Protein 6XYA (pdb70)

Radius of gyration: 13.74 Å; Cα contacts (8 Å, |Δi|>4): 282; chains: 1; bounding box: 26×38×36 Å

Structure (mmCIF, N/CA/C/O backbone):
data_6XYA
#
_entry.id   6XYA
#
_cell.length_a   38.974
_cell.length_b   44.715
_cell.length_c   63.515
_cell.angle_alpha   90.000
_cell.angle_beta   90.000
_cell.angle_gamma   90.000
#
_symmetry.space_group_name_H-M   'P 21 21 21'
#
loop_
_entity.id
_entity.type
_entity.pdbx_description
1 polymer 'RNA-dependent RNA polymerase'
2 non-polymer "7-METHYL-GUANOSINE-5'-TRIPHOSPHATE"
3 non-polymer 'SODIUM ION'
4 water water
#
loop_
_atom_site.group_PDB
_atom_site.id
_atom_site.type_symbol
_atom_site.label_atom_id
_atom_site.label_alt_id
_atom_site.label_comp_id
_atom_site.label_asym_id
_atom_site.label_entity_id
_atom_site.label_seq_id
_atom_site.pdbx_PDB_ins_code
_atom_site.Cartn_x
_atom_site.Cartn_y
_atom_site.Cartn_z
_atom_site.occupancy
_atom_site.B_iso_or_equiv
_atom_site.auth_seq_id
_atom_site.auth_comp_id
_atom_site.auth_asym_id
_atom_site.auth_atom_id
_atom_site.pdbx_PDB_model_num
ATOM 1 N N . GLY A 1 6 ? -11.94047 -15.85403 16.79828 1.000 53.65306 1698 GLY B N 1
ATOM 2 C CA . GLY A 1 6 ? -11.91657 -16.20565 15.39118 1.000 45.08497 1698 GLY B CA 1
ATOM 3 C C . GLY A 1 6 ? -10.99537 -15.31266 14.58051 1.000 42.86178 1698 GLY B C 1
ATOM 4 O O . GLY A 1 6 ? -10.01720 -15.77451 13.99466 1.000 52.06951 1698 GLY B O 1
ATOM 7 N N . THR A 1 7 ? -11.31785 -14.02259 14.55729 1.000 23.15241 1699 THR B N 1
ATOM 8 C CA . THR A 1 7 ? -10.54141 -13.05610 13.78798 1.000 21.05940 1699 THR B CA 1
ATOM 9 C C . THR A 1 7 ? -9.08263 -13.08007 14.23076 1.000 19.15429 1699 THR B C 1
ATOM 10 O O . THR A 1 7 ? -8.77697 -13.05324 15.42415 1.000 21.68428 1699 THR B O 1
ATOM 21 N N . LEU A 1 8 ? -8.18066 -13.06790 13.24529 1.000 19.01998 1700 LEU B N 1
ATOM 22 C CA . LEU A 1 8 ? -6.74188 -12.98767 13.47331 1.000 18.32780 1700 LEU B CA 1
ATOM 23 C C . LEU A 1 8 ? -6.14933 -12.04507 12.43288 1.000 16.51094 1700 LEU B C 1
ATOM 24 O O . LEU A 1 8 ? -6.35746 -12.22704 11.23054 1.000 16.93720 1700 LEU B O 1
ATOM 40 N N . GLY A 1 9 ? -5.43383 -11.02112 12.87342 1.000 17.08692 1701 GLY B N 1
ATOM 41 C CA . GLY A 1 9 ? -4.84110 -10.11021 11.91868 1.000 18.68658 1701 GLY B CA 1
ATOM 42 C C . GLY A 1 9 ? -4.20582 -8.92708 12.61493 1.000 18.31129 1701 GLY B C 1
ATOM 43 O O . GLY A 1 9 ? -4.00552 -8.93782 13.83801 1.000 18.94989 1701 GLY B O 1
ATOM 47 N N . GLY A 1 10 ? -3.88725 -7.91918 11.81240 1.000 14.83632 1702 GLY B N 1
ATOM 48 C CA . GLY A 1 10 ? -3.28999 -6.70408 12.33410 1.000 14.72780 1702 GLY B CA 1
ATOM 49 C C . GLY A 1 10 ? -2.97739 -5.73291 11.22282 1.000 14.22806 1702 GLY B C 1
ATOM 50 O O . GLY A 1 10 ? -3.35711 -5.93110 10.06981 1.000 14.74250 1702 GLY B O 1
ATOM 54 N N . PHE A 1 11 ? -2.29585 -4.65476 11.58760 1.000 14.97131 1703 PHE B N 1
ATOM 55 C CA . PHE A 1 11 ? -2.06178 -3.55686 10.65480 1.000 13.90839 1703 PHE B CA 1
ATOM 56 C C . PHE A 1 11 ? -0.82112 -3.80754 9.80696 1.000 15.01439 1703 PHE B C 1
ATOM 57 O O . PHE A 1 11 ? 0.30827 -3.57529 10.24179 1.000 16.84334 1703 PHE B O 1
ATOM 74 N N . SER A 1 12 ? -1.02544 -4.23555 8.56245 1.000 14.24979 1704 SER B N 1
ATOM 75 C CA . SER A 1 12 ? 0.09989 -4.27361 7.64110 1.000 14.78931 1704 SER B CA 1
ATOM 76 C C . SER A 1 12 ? 0.54782 -2.86990 7.27878 1.000 14.68535 1704 SER B C 1
ATOM 77 O O . SER A 1 12 ? 1.71831 -2.65176 6.96618 1.000 15.31568 1704 SER B O 1
ATOM 85 N N . LYS A 1 13 ? -0.36320 -1.90322 7.32415 1.000 14.04275 1705 LYS B N 1
ATOM 86 C CA . LYS A 1 13 ? -0.00437 -0.48900 7.21745 1.000 16.58551 1705 LYS B CA 1
ATOM 87 C C . LYS A 1 13 ? -0.71648 0.24948 8.34239 1.000 16.71581 1705 LYS B C 1
ATOM 88 O O . LYS A 1 13 ? -1.88306 0.63198 8.21471 1.000 14.49898 1705 LYS B O 1
ATOM 107 N N . PRO A 1 14 ? -0.05820 0.46166 9.47410 1.000 16.32858 1706 PRO B N 1
ATOM 108 C CA . PRO A 1 14 ? -0.68715 1.24534 10.53611 1.000 16.25665 1706 PRO B CA 1
ATOM 109 C C . PRO A 1 14 ? -1.00181 2.65118 10.05204 1.000 14.78205 1706 PRO B C 1
ATOM 110 O O . PRO A 1 14 ? -0.27738 3.23300 9.24283 1.000 16.51142 1706 PRO B O 1
ATOM 121 N N . GLN A 1 15 ? -2.10107 3.19891 10.56627 1.000 13.57204 1707 GLN B N 1
ATOM 122 C CA . GLN A 1 15 ? -2.32014 4.62379 10.39110 1.000 15.32617 1707 GLN B CA 1
ATOM 123 C C . GLN A 1 15 ? -1.27668 5.39681 11.19004 1.000 15.84371 1707 GLN B C 1
ATOM 124 O O . GLN A 1 15 ? -0.51209 4.82607 11.97037 1.000 18.08861 1707 GLN B O 1
ATOM 138 N N . LYS A 1 16 ? -1.24379 6.70833 10.99361 1.000 15.34559 1708 LYS B N 1
ATOM 139 C CA . LYS A 1 16 ? -0.36664 7.55129 11.79420 1.000 17.17656 1708 LYS B CA 1
ATOM 140 C C . LYS A 1 16 ? -0.92957 7.67694 13.20168 1.000 15.42353 1708 LYS B C 1
ATOM 141 O O . LYS A 1 16 ? -2.10536 8.01331 13.37113 1.000 17.06744 1708 LYS B O 1
ATOM 160 N N . THR A 1 17 ? -0.12891 7.34895 14.20826 1.000 16.02004 1709 THR B N 1
ATOM 161 C CA . THR A 1 17 ? -0.46760 7.64703 15.58964 1.000 15.84476 1709 THR B CA 1
ATOM 162 C C . THR A 1 17 ? -0.14013 9.10882 15.84816 1.000 15.45349 1709 THR B C 1
ATOM 163 O O . THR A 1 17 ? 0.94357 9.58346 15.48176 1.000 17.18508 1709 THR B O 1
ATOM 174 N N . PHE A 1 18 ? -1.06077 9.83577 16.46729 1.000 14.28435 1710 PHE B N 1
ATOM 175 C CA . PHE A 1 18 ? -0.82825 11.25011 16.71537 1.000 14.85465 1710 PHE B CA 1
ATOM 176 C C . PHE A 1 18 ? -1.33834 11.66753 18.08692 1.000 14.83548 1710 PHE B C 1
ATOM 177 O O . PHE A 1 18 ? -2.21481 11.03112 18.67779 1.000 14.69547 1710 PHE B O 1
ATOM 194 N N . VAL A 1 19 ? -0.77429 12.76222 18.58169 1.000 15.29664 1711 VAL B N 1
ATOM 195 C CA . VAL A 1 19 ? -1.10238 13.31067 19.89226 1.000 15.68511 1711 VAL B CA 1
ATOM 196 C C . VAL A 1 19 ? -1.98142 14.53568 19.71027 1.000 16.45004 1711 VAL B C 1
ATOM 197 O O . VAL A 1 19 ? -1.61661 15.46895 18.98438 1.000 16.84185 1711 VAL B O 1
ATOM 210 N N . ARG A 1 20 ? -3.12856 14.55170 20.38604 1.000 15.73051 1712 ARG B N 1
ATOM 211 C CA . ARG A 1 20 ? -4.02561 15.69053 20.35710 1.000 15.92478 1712 ARG B CA 1
ATOM 212 C C . ARG A 1 20 ? -3.69939 16.66419 21.46417 1.000 16.61078 1712 ARG B C 1
ATOM 213 O O . ARG A 1 20 ?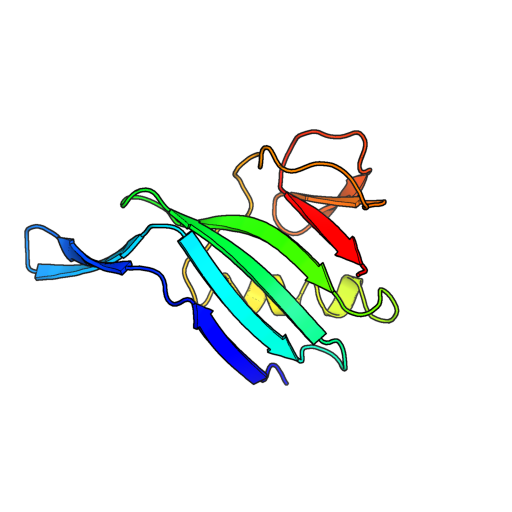 -3.09418 16.29093 22.47155 1.000 16.92729 1712 ARG B O 1
ATOM 234 N N . PRO A 1 21 ? -4.11611 17.91922 21.34692 1.000 16.95860 1713 PRO B N 1
ATOM 235 C CA . PRO A 1 21 ? -4.05050 18.82115 22.49893 1.000 17.68685 1713 PRO B CA 1
ATOM 236 C C . PRO A 1 21 ? -4.70606 18.15768 23.70104 1.000 17.90302 1713 PRO B C 1
ATOM 237 O O . PRO A 1 21 ? -5.79708 17.58953 23.58836 1.000 18.37973 1713 PRO B O 1
ATOM 248 N N . GLY A 1 22 ? -4.00635 18.16617 24.82765 1.000 18.42010 1714 GLY B N 1
ATOM 249 C CA . GLY A 1 22 ? -4.42846 17.48367 26.04165 1.000 18.80157 1714 GLY B CA 1
ATOM 250 C C . GLY A 1 22 ? -3.80766 16.12217 26.24101 1.000 18.57739 1714 GLY B C 1
ATOM 251 O O . GLY A 1 22 ? -3.93051 15.55938 27.33349 1.000 19.07300 1714 GLY B O 1
ATOM 255 N N . GLY A 1 23 ? -3.15421 15.57613 25.22418 1.000 17.96857 1715 GLY B N 1
ATOM 256 C CA . GLY A 1 23 ? -2.38462 14.35842 25.34626 1.000 17.88215 1715 GLY B CA 1
ATOM 257 C C . GLY A 1 23 ? -3.06483 13.10210 24.83112 1.000 17.33819 1715 GLY B C 1
ATOM 258 O O . GLY A 1 23 ? -2.45259 12.03091 24.88537 1.000 17.32692 1715 GLY B O 1
ATOM 262 N N . GLY A 1 24 ? -4.29635 13.19780 24.33444 1.000 17.22995 1716 GLY B N 1
ATOM 263 C CA . GLY A 1 24 ? -4.95813 12.03107 23.78865 1.000 17.86932 1716 GLY B CA 1
ATOM 264 C C . GLY A 1 24 ? -4.23823 11.49978 22.55839 1.000 19.37161 1716 GLY B C 1
ATOM 265 O O . GLY A 1 24 ? -3.62046 12.24487 21.80343 1.000 19.02726 1716 GLY B O 1
ATOM 269 N N . VAL A 1 25 ? -4.32391 10.19343 22.36752 1.000 16.39277 1717 VAL B N 1
ATOM 270 C CA . VAL A 1 25 ? -3.66441 9.49871 21.28237 1.000 16.20125 1717 VAL B CA 1
ATOM 271 C C . VAL A 1 25 ? -4.76079 9.04194 20.33641 1.000 17.33103 1717 VAL B C 1
ATOM 272 O O . VAL A 1 25 ? -5.71854 8.39308 20.76137 1.000 19.11787 1717 VAL B O 1
ATOM 285 N N . GLY A 1 26 ? -4.60459 9.42682 19.07608 1.000 14.44406 1718 GLY B N 1
ATOM 286 C CA . GLY A 1 26 ? -5.52557 9.03503 18.02431 1.000 14.93838 1718 GLY B CA 1
ATOM 287 C C . GLY A 1 26 ? -4.77839 8.44783 16.85096 1.000 14.42709 1718 GLY B C 1
ATOM 288 O O . GLY A 1 26 ? -3.54303 8.32998 16.84110 1.000 13.72905 1718 GLY B O 1
ATOM 292 N N . TYR A 1 27 ? -5.55010 8.10849 15.82484 1.000 13.16405 1719 TYR B N 1
ATOM 293 C CA . TYR A 1 27 ? -5.04888 7.52462 14.59757 1.000 12.85544 1719 TYR B CA 1
ATOM 294 C C . TYR A 1 27 ? -5.67942 8.25541 13.42575 1.000 13.06067 1719 TYR B C 1
ATOM 295 O O . TYR A 1 27 ? -6.87131 8.56931 13.47276 1.000 14.11962 1719 TYR B O 1
ATOM 313 N N . LYS A 1 28 ? -4.89373 8.52715 12.38681 1.000 13.10204 1720 LYS B N 1
ATOM 314 C CA . LYS A 1 28 ? -5.42296 9.20278 11.20740 1.000 12.52207 1720 LYS B CA 1
ATOM 315 C C . LYS A 1 28 ? -4.58148 8.82165 10.00161 1.000 13.73670 1720 LYS B C 1
ATOM 316 O O . LYS A 1 28 ? -3.50495 8.23200 10.12891 1.000 14.29876 1720 LYS B O 1
ATOM 335 N N . GLY A 1 29 ? -5.05587 9.20588 8.81706 1.000 13.95997 1721 GLY B N 1
ATOM 336 C CA . GLY A 1 29 ? -4.35458 8.89949 7.58291 1.000 15.44020 1721 GLY B CA 1
ATOM 337 C C . GLY A 1 29 ? -4.68341 7.50933 7.07555 1.000 14.02872 1721 GLY B C 1
ATOM 338 O O . GLY A 1 29 ? -5.44732 6.76120 7.67517 1.000 12.76689 1721 GLY B O 1
ATOM 342 N N . LYS A 1 30 ? -4.06569 7.15134 5.95269 1.000 14.11001 1722 LYS B N 1
ATOM 343 C CA . LYS A 1 30 ? -4.32719 5.86861 5.32192 1.000 14.05446 1722 LYS B CA 1
ATOM 344 C C . LYS A 1 30 ? -3.77483 4.73765 6.16870 1.000 14.92714 1722 LYS B C 1
ATOM 345 O O . LYS A 1 30 ? -2.68474 4.82860 6.73441 1.000 16.27181 1722 LYS B O 1
ATOM 364 N N . GLY A 1 31 ? -4.51050 3.64022 6.21459 1.000 13.81227 1723 GLY B N 1
ATOM 365 C CA . GLY A 1 31 ? -4.01214 2.42827 6.83299 1.000 15.45043 1723 GLY B CA 1
ATOM 366 C C . GLY A 1 31 ? -4.61955 1.21889 6.16400 1.000 12.80689 1723 GLY B C 1
ATOM 367 O O . GLY A 1 31 ? -5.58005 1.31704 5.40877 1.000 13.48598 1723 GLY B O 1
ATOM 371 N N . VAL A 1 32 ? -4.04575 0.06219 6.46645 1.000 12.23833 1724 VAL B N 1
ATOM 372 C CA . VAL A 1 32 ? -4.52686 -1.22692 5.97782 1.000 12.20300 1724 VAL B CA 1
ATOM 373 C C . VAL A 1 32 ? -4.43933 -2.21838 7.13182 1.000 12.34674 1724 VAL B C 1
ATOM 374 O O . VAL A 1 32 ? -3.37003 -2.40152 7.73225 1.000 13.41208 1724 VAL B O 1
ATOM 387 N N . TRP A 1 33 ? -5.56019 -2.86201 7.43054 1.000 12.10388 1725 TRP B N 1
ATOM 388 C CA . TRP A 1 33 ? -5.62285 -3.98214 8.35508 1.000 12.36808 1725 TRP B CA 1
ATOM 389 C C . TRP A 1 33 ? -5.79683 -5.23050 7.50917 1.000 12.52535 1725 TRP B C 1
ATOM 390 O O . TRP A 1 33 ? -6.56111 -5.22279 6.54023 1.000 13.44206 1725 TRP B O 1
ATOM 411 N N . THR A 1 34 ? -5.08746 -6.29451 7.85056 1.000 13.07513 1726 THR B N 1
ATOM 412 C CA . THR A 1 34 ? -5.19681 -7.53426 7.09522 1.000 13.34522 1726 THR B CA 1
ATOM 413 C C . THR A 1 34 ? -5.21455 -8.72403 8.03913 1.000 13.99985 1726 THR B C 1
ATOM 414 O O . THR A 1 34 ? -4.64334 -8.68687 9.12399 1.000 14.24354 1726 THR B O 1
ATOM 425 N N . GLY A 1 35 ? -5.88068 -9.78905 7.61717 1.000 13.98949 1727 GLY B N 1
ATOM 426 C CA . GLY A 1 35 ? -5.92710 -10.98284 8.43130 1.000 15.22195 1727 GLY B CA 1
ATOM 427 C C . GLY A 1 35 ? -6.90033 -11.96904 7.83776 1.000 14.64115 1727 GLY B C 1
ATOM 428 O O . GLY A 1 35 ? -7.18856 -11.93825 6.64302 1.000 14.33312 1727 GLY B O 1
ATOM 432 N N . VAL A 1 36 ? -7.37016 -12.87039 8.69102 1.000 15.12135 1728 VAL B N 1
ATOM 433 C CA . VAL A 1 36 ? -8.29426 -13.92097 8.29878 1.000 15.30468 1728 VAL B CA 1
ATOM 434 C C . VAL A 1 36 ? -9.50579 -13.83936 9.21106 1.000 15.41630 1728 VAL B C 1
ATOM 435 O O . VAL A 1 36 ? -9.36199 -13.79555 10.43987 1.000 16.21112 1728 VAL B O 1
ATOM 448 N N . MET A 1 37 ? -10.68999 -13.79461 8.60132 1.000 15.29065 1729 MET B N 1
ATOM 449 C CA . MET A 1 37 ? -11.97116 -13.84551 9.29751 1.000 15.92552 1729 MET B CA 1
ATOM 450 C C . MET A 1 37 ? -12.81046 -14.89718 8.59732 1.000 15.39184 1729 MET B C 1
ATOM 451 O O . MET A 1 37 ? -12.91617 -14.87913 7.37050 1.000 15.27431 1729 MET B O 1
ATOM 465 N N . GLU A 1 38 ? -13.38725 -15.82046 9.35299 1.000 16.74879 1730 GLU B N 1
ATOM 466 C CA . GLU A 1 38 ? -14.30613 -16.79648 8.77746 1.000 17.87015 1730 GLU B CA 1
ATOM 467 C C . GLU A 1 38 ? -13.71397 -17.43604 7.52130 1.000 17.86714 1730 GLU B C 1
ATOM 468 O O . GLU A 1 38 ? -14.32761 -17.46271 6.45327 1.000 18.72249 1730 GLU B O 1
ATOM 480 N N A ASP A 1 39 ? -12.50248 -17.96819 7.66085 0.651 18.83214 1731 ASP B N 1
ATOM 481 N N B ASP A 1 39 ? -12.48453 -17.93461 7.64760 0.349 18.51965 1731 ASP B N 1
ATOM 482 C CA A ASP A 1 39 ? -11.83565 -18.74292 6.60958 0.651 18.15831 1731 ASP B CA 1
ATOM 483 C CA B ASP A 1 39 ? -11.89638 -18.75140 6.59712 0.349 18.53649 1731 ASP B CA 1
ATOM 484 C C A ASP A 1 39 ? -11.62271 -17.93433 5.33441 0.651 19.61048 1731 ASP B C 1
ATOM 485 C C B ASP A 1 39 ? -11.69494 -17.93966 5.32119 0.349 19.94533 1731 ASP B C 1
ATOM 486 O O A ASP A 1 39 ? -11.49613 -18.50304 4.24514 0.651 23.34490 1731 ASP B O 1
ATOM 487 O O B ASP A 1 39 ? -11.66525 -18.49994 4.22412 0.349 22.67214 1731 ASP B O 1
ATOM 504 N N . THR A 1 40 ? -11.56253 -16.61308 5.46479 1.000 15.39196 1732 THR B N 1
ATOM 505 C CA . THR A 1 40 ? -11.41936 -15.69209 4.33750 1.000 14.74224 1732 THR B CA 1
ATOM 506 C C . THR A 1 40 ? -10.27539 -14.73270 4.61759 1.000 14.53732 1732 THR B C 1
ATOM 507 O O . THR A 1 40 ? -10.19404 -14.16692 5.70624 1.000 14.43258 1732 THR B O 1
ATOM 518 N N . HIS A 1 41 ? -9.40554 -14.52889 3.62789 1.000 14.55646 1733 HIS B N 1
ATOM 519 C CA . HIS A 1 41 ? -8.38936 -13.49292 3.74179 1.000 14.36948 1733 HIS B CA 1
ATOM 520 C C . HIS A 1 41 ? -9.03638 -12.13462 3.49844 1.000 13.59007 1733 HIS B C 1
ATOM 521 O O . HIS A 1 41 ? -9.81141 -11.96567 2.55514 1.000 13.30943 1733 HIS B O 1
ATOM 535 N N . VAL A 1 42 ? -8.72015 -11.16241 4.34988 1.000 14.08334 1734 VAL B N 1
ATOM 536 C CA . VAL A 1 42 ? -9.36155 -9.85593 4.34442 1.000 14.23972 1734 VAL B CA 1
ATOM 537 C C . VAL A 1 42 ? -8.29855 -8.76991 4.35493 1.000 14.18881 1734 VAL B C 1
ATOM 538 O O . VAL A 1 42 ? -7.27990 -8.88387 5.05041 1.000 16.63811 1734 VAL B O 1
ATOM 551 N N . GLN A 1 43 ? -8.51913 -7.73481 3.54824 1.000 14.10709 1735 GLN B N 1
ATOM 552 C CA . GLN A 1 43 ? -7.80464 -6.47098 3.65429 1.000 15.83470 1735 GLN B CA 1
ATOM 553 C C . GLN A 1 43 ? -8.84900 -5.37987 3.80165 1.000 15.04980 1735 GLN B C 1
ATOM 554 O O . GLN A 1 43 ? -9.84495 -5.35609 3.06579 1.000 16.45652 1735 GLN B O 1
ATOM 568 N N . ILE A 1 44 ? -8.66258 -4.50548 4.77566 1.000 14.18907 1736 ILE B N 1
ATOM 569 C CA . ILE A 1 44 ? -9.53464 -3.36813 4.98584 1.000 14.33364 1736 ILE B CA 1
ATOM 570 C C . ILE A 1 44 ? -8.69477 -2.11766 4.82184 1.000 13.80086 1736 ILE B C 1
ATOM 571 O O . ILE A 1 44 ? -7.73431 -1.90610 5.57201 1.000 13.17834 1736 ILE B O 1
ATOM 587 N N . LEU A 1 45 ? -9.04131 -1.30717 3.82671 1.000 12.55568 1737 LEU B N 1
ATOM 588 C CA . LEU A 1 45 ? -8.37714 -0.03918 3.57800 1.000 12.30055 1737 LEU B CA 1
ATOM 589 C C . LEU A 1 45 ? -9.15582 1.03395 4.32158 1.000 12.67647 1737 LEU B C 1
ATOM 590 O O . LEU A 1 45 ? -10.39696 1.11753 4.20094 1.000 12.72684 1737 LEU B O 1
ATOM 606 N N . ILE A 1 46 ? -8.42218 1.83795 5.10137 1.000 12.46828 1738 ILE B N 1
ATOM 607 C CA . ILE A 1 46 ? -8.94433 2.77352 6.09250 1.000 13.53395 1738 ILE B CA 1
ATOM 608 C C . ILE A 1 46 ? -8.36303 4.14451 5.78508 1.000 12.24595 1738 ILE B C 1
ATOM 609 O O . ILE A 1 46 ? -7.23200 4.26416 5.31115 1.000 13.10680 1738 ILE B O 1
ATOM 625 N N . ASP A 1 47 ? -9.10410 5.18847 6.12636 1.000 13.40669 1739 ASP B N 1
ATOM 626 C CA . ASP A 1 47 ? -8.56525 6.54075 6.13164 1.000 13.25194 1739 ASP B CA 1
ATOM 627 C C . ASP A 1 47 ? -9.19160 7.27252 7.31000 1.000 12.62449 1739 ASP B C 1
ATOM 628 O O . ASP A 1 47 ? -10.16438 6.82544 7.90645 1.000 12.70029 1739 ASP B O 1
ATOM 637 N N . GLY A 1 48 ? -8.58272 8.38816 7.67734 1.000 12.92154 1740 GLY B N 1
ATOM 638 C CA . GLY A 1 48 ? -9.14480 9.23689 8.71301 1.000 13.696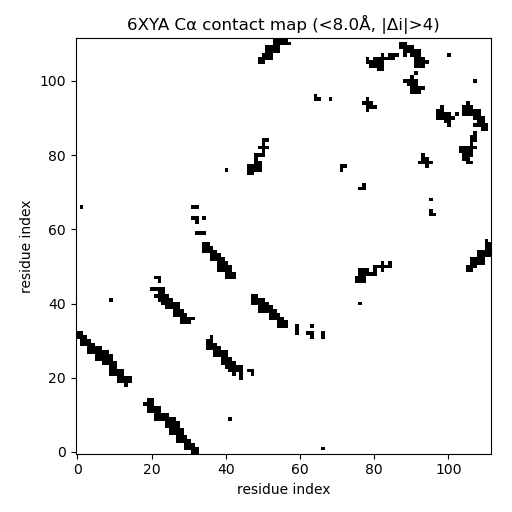50 1740 GLY B CA 1
ATOM 639 C C . GLY A 1 48 ? -8.51062 10.62326 8.68488 1.000 13.36768 1740 GLY B C 1
ATOM 640 O O . GLY A 1 48 ? -7.39413 10.79621 8.21194 1.000 14.30133 1740 GLY B O 1
ATOM 644 N N . ASP A 1 49 ? -9.25377 11.57945 9.23645 1.000 14.36578 1741 ASP B N 1
ATOM 645 C CA . ASP A 1 49 ? -8.92746 13.00196 9.13108 1.000 16.22593 1741 ASP B CA 1
ATOM 646 C C . ASP A 1 49 ? -8.56240 13.64206 10.46460 1.000 18.31627 1741 ASP B C 1
ATOM 647 O O . ASP A 1 49 ? -8.47359 14.87445 10.53579 1.000 18.52865 1741 ASP B O 1
ATOM 656 N N . GLY A 1 50 ? -8.36466 12.85138 11.52080 1.000 15.69845 1742 GLY B N 1
ATOM 657 C CA . GLY A 1 50 ? -8.12681 13.37998 12.84059 1.000 17.96595 1742 GLY B CA 1
ATOM 658 C C . GLY A 1 50 ? -9.36150 13.49787 13.69531 1.000 21.56791 1742 GLY B C 1
ATOM 659 O O . GLY A 1 50 ? -9.23712 13.65808 14.91781 1.000 24.12937 1742 GLY B O 1
ATOM 663 N N . THR A 1 51 ? -10.54815 13.45488 13.08896 1.000 17.17915 1743 THR B N 1
ATOM 664 C CA . THR A 1 51 ? -11.78647 13.45294 13.85789 1.000 18.47810 1743 THR B CA 1
ATOM 665 C C . THR A 1 51 ? -12.53399 12.13520 13.78252 1.000 18.24227 1743 THR B C 1
ATOM 666 O O . THR A 1 51 ? -13.14774 11.73884 14.76843 1.000 21.67364 1743 THR B O 1
ATOM 676 N N . SER A 1 52 ? -12.47102 11.43261 12.65405 1.000 16.65328 1744 SER B N 1
ATOM 677 C CA . SER A 1 52 ? -13.06945 10.11443 12.51597 1.000 15.98354 1744 SER B CA 1
ATOM 678 C C . SER A 1 52 ? -12.17180 9.26284 11.62887 1.000 13.12203 1744 SER B C 1
ATOM 679 O O . SER A 1 52 ? -11.24594 9.76294 10.97628 1.000 13.16509 1744 SER B O 1
ATOM 687 N N . ASN A 1 53 ? -12.44621 7.96003 11.63331 1.000 13.21088 1745 ASN B N 1
ATOM 688 C CA . ASN A 1 53 ? -11.79699 6.98718 10.76434 1.000 12.27817 1745 ASN B CA 1
ATOM 689 C C . ASN A 1 53 ? -12.89276 6.16712 10.08958 1.000 13.42384 1745 ASN B C 1
ATOM 690 O O . ASN A 1 53 ? -13.92090 5.87148 10.71495 1.000 14.28065 1745 ASN B O 1
ATOM 701 N N . TRP A 1 54 ? -12.67418 5.78186 8.82990 1.000 11.78972 1746 TRP B N 1
ATOM 702 C CA . TRP A 1 54 ? -13.73156 5.16408 8.03329 1.000 12.12261 1746 TRP B CA 1
ATOM 703 C C . TRP A 1 54 ? -13.14105 4.14428 7.06774 1.000 11.37766 1746 TRP B C 1
ATOM 704 O O . TRP A 1 54 ? -11.94659 4.15548 6.73413 1.000 12.12932 1746 TRP B O 1
ATOM 725 N N . LEU A 1 55 ? -14.03011 3.28378 6.56759 1.000 11.89955 1747 LEU B N 1
ATOM 726 C CA . LEU A 1 55 ? -13.67100 2.29354 5.56005 1.000 12.91478 1747 LEU B CA 1
ATOM 727 C C . LEU A 1 55 ? -13.64912 2.90548 4.17012 1.000 11.21738 1747 LEU B C 1
ATOM 728 O O . LEU A 1 55 ? -14.60262 3.57281 3.75432 1.000 12.73069 1747 LEU B O 1
ATOM 744 N N . GLU A 1 56 ? -12.56718 2.66109 3.44390 1.000 12.45843 1748 GLU B N 1
ATOM 745 C CA . GLU A 1 56 ? -12.47103 3.03247 2.03685 1.000 14.16060 1748 GLU B CA 1
ATOM 746 C C . GLU A 1 56 ? -12.71783 1.86465 1.08479 1.000 12.18492 1748 GLU B C 1
ATOM 747 O O . GLU A 1 56 ? -13.20157 2.07303 -0.02745 1.000 12.55194 1748 GLU B O 1
ATOM 759 N N . GLU A 1 57 ? -12.35851 0.64598 1.46756 1.000 12.81312 1749 GLU B N 1
ATOM 760 C CA . GLU A 1 57 ? -12.54110 -0.51652 0.61207 1.000 11.82587 1749 GLU B CA 1
ATOM 761 C C . GLU A 1 57 ? -12.34706 -1.75830 1.46052 1.000 12.53960 1749 GLU B C 1
ATOM 762 O O . GLU A 1 57 ? -11.51594 -1.76646 2.37649 1.000 14.08888 1749 GLU B O 1
ATOM 774 N N . ILE A 1 58 ? -13.10616 -2.80104 1.13449 1.000 12.13443 1750 ILE B N 1
ATOM 775 C CA . ILE A 1 58 ? -12.92144 -4.11799 1.70346 1.000 11.86119 1750 ILE B CA 1
ATOM 776 C C . ILE A 1 58 ? -12.51370 -5.02613 0.57024 1.000 13.51684 1750 ILE B C 1
ATOM 777 O O . ILE A 1 58 ? -13.13577 -5.00241 -0.49901 1.000 13.15994 1750 ILE B O 1
ATOM 793 N N . ARG A 1 59 ? -11.48637 -5.83834 0.79657 1.000 11.56923 1751 ARG B N 1
ATOM 794 C CA . ARG A 1 59 ? -10.98332 -6.78961 -0.17614 1.000 11.91938 1751 ARG B CA 1
ATOM 795 C C . ARG A 1 59 ? -10.98450 -8.16420 0.45586 1.000 13.41538 1751 ARG B C 1
ATOM 796 O O . ARG A 1 59 ? -10.42570 -8.35523 1.54231 1.000 14.48875 1751 ARG B O 1
ATOM 817 N N . LEU A 1 60 ? -11.62466 -9.11620 -0.22088 1.000 13.71421 1752 LEU B N 1
ATOM 818 C CA . LEU A 1 60 ? -11.77163 -10.46894 0.27469 1.000 12.65330 1752 LEU B CA 1
ATOM 819 C C . LEU A 1 60 ? -11.18602 -11.48037 -0.70397 1.000 15.44201 1752 LEU B C 1
ATOM 820 O O . LEU A 1 60 ? -11.24713 -11.28603 -1.92600 1.000 16.29399 1752 LEU B O 1
ATOM 836 N N . SER A 1 61 ? -10.69731 -12.60732 -0.18160 1.000 13.45631 1753 SER B N 1
ATOM 837 C CA . SER A 1 61 ? -10.19846 -13.63380 -1.08326 1.000 14.05300 1753 SER B CA 1
ATOM 838 C C . SER A 1 61 ? -11.32158 -14.40173 -1.77247 1.000 14.15512 1753 SER B C 1
ATOM 839 O O . SER A 1 61 ? -11.04206 -15.06638 -2.77303 1.000 15.39732 1753 SER B O 1
ATOM 847 N N . SER A 1 62 ? -12.54634 -14.37763 -1.23127 1.000 13.83599 1754 SER B N 1
ATOM 848 C CA . SER A 1 62 ? -13.67372 -15.17894 -1.70574 1.000 14.01676 1754 SER B CA 1
ATOM 849 C C . SER A 1 62 ? -14.92322 -14.62427 -1.05563 1.000 13.61332 1754 SER B C 1
ATOM 850 O O . SER A 1 62 ? -14.84882 -13.98699 -0.00627 1.000 13.66192 1754 SER B O 1
ATOM 858 N N . ASP A 1 63 ? -16.08173 -14.84763 -1.69497 1.000 13.67684 1755 ASP B N 1
ATOM 859 C CA . ASP A 1 63 ? -17.37160 -14.47411 -1.11627 1.000 13.52033 1755 ASP B CA 1
ATOM 860 C C . ASP A 1 63 ? -18.08866 -15.64098 -0.44699 1.000 14.98789 1755 ASP B C 1
ATOM 861 O O . ASP A 1 63 ? -19.26498 -15.50250 -0.07940 1.000 15.75405 1755 ASP B O 1
ATOM 870 N N . ALA A 1 64 ? -17.40223 -16.76371 -0.23138 1.000 14.84755 1756 ALA B N 1
ATOM 871 C CA . ALA A 1 64 ? -18.08285 -17.96622 0.24296 1.000 16.89029 1756 ALA B CA 1
A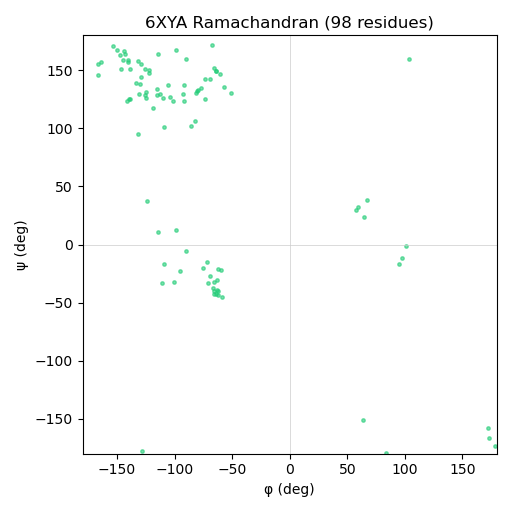TOM 872 C C . ALA A 1 64 ? -18.69919 -17.78154 1.62077 1.000 17.74477 1756 ALA B C 1
ATOM 873 O O . ALA A 1 64 ? -19.66661 -18.47434 1.95237 1.000 22.69439 1756 ALA B O 1
ATOM 880 N N A ARG A 1 65 ? -18.16302 -16.88973 2.43963 0.388 15.36440 1757 ARG B N 1
ATOM 881 N N B ARG A 1 65 ? -18.15505 -16.85992 2.42803 0.612 15.71201 1757 ARG B N 1
ATOM 882 C CA A ARG A 1 65 ? -18.72016 -16.59865 3.75652 0.388 15.12502 1757 ARG B CA 1
ATOM 883 C CA B ARG A 1 65 ? -18.61734 -16.56409 3.78210 0.612 15.70734 1757 ARG B CA 1
ATOM 884 C C A ARG A 1 65 ? -18.90667 -15.09452 3.92000 0.388 14.13414 1757 ARG B C 1
ATOM 885 C C B ARG A 1 65 ? -18.96997 -15.08955 3.94554 0.612 14.14413 1757 ARG B C 1
ATOM 886 O O A ARG A 1 65 ? -18.63496 -14.51342 4.97188 0.388 20.39978 1757 ARG B O 1
ATOM 887 O O B ARG A 1 65 ? -18.87687 -14.53606 5.03994 0.612 14.10645 1757 ARG B O 1
ATOM 928 N N . LEU A 1 66 ? -19.42816 -14.45679 2.86520 1.000 14.05799 1758 LEU B N 1
ATOM 929 C CA . LEU A 1 66 ? -19.56325 -13.00641 2.82169 1.000 15.38067 1758 LEU B CA 1
ATOM 930 C C . LEU A 1 66 ? -20.27023 -12.40785 4.02787 1.000 13.52959 1758 LEU B C 1
ATOM 931 O O . LEU A 1 66 ? -19.77240 -11.46332 4.63800 1.000 14.38908 1758 LEU B O 1
ATOM 948 N N . TYR A 1 67 ? -21.46769 -12.88635 4.35574 1.000 14.33198 1759 TYR B N 1
ATOM 949 C CA . TYR A 1 67 ? -22.21856 -12.20042 5.40508 1.000 15.71287 1759 TYR B CA 1
ATOM 950 C C . TYR A 1 67 ? -21.59445 -12.42111 6.77755 1.000 15.12273 1759 TYR B C 1
ATOM 951 O O . TYR A 1 67 ? -21.61147 -11.51946 7.61683 1.000 17.15063 1759 TYR B O 1
ATOM 969 N N . ASP A 1 68 ? -21.00172 -13.58762 7.00826 1.000 14.61494 1760 ASP B N 1
ATOM 970 C CA . ASP A 1 68 ? -20.25786 -13.77814 8.25280 1.000 15.95602 1760 ASP B CA 1
ATOM 971 C C . ASP A 1 68 ? -19.02292 -12.88060 8.31569 1.000 14.30979 1760 ASP B C 1
ATOM 972 O O . ASP A 1 68 ? -18.71315 -12.32203 9.37204 1.000 15.37753 1760 ASP B O 1
ATOM 981 N N . VAL A 1 69 ? -18.30708 -12.71883 7.19794 1.000 13.99546 1761 VAL B N 1
ATOM 982 C CA . VAL A 1 69 ? -17.14365 -11.83781 7.20667 1.000 13.67324 1761 VAL B CA 1
ATOM 983 C C . VAL A 1 69 ? -17.55994 -10.40429 7.51028 1.000 14.12840 1761 VAL B C 1
ATOM 984 O O . VAL A 1 69 ? -16.87872 -9.68680 8.25091 1.000 14.15671 1761 VAL B O 1
ATOM 997 N N . ILE A 1 70 ? -18.68487 -9.95826 6.95421 1.000 13.63494 1762 ILE B N 1
ATOM 998 C CA A ILE A 1 70 ? -19.15062 -8.60307 7.22759 0.315 13.96376 1762 ILE B CA 1
ATOM 999 C CA B ILE A 1 70 ? -19.14655 -8.60269 7.22716 0.685 12.88753 1762 ILE B CA 1
ATOM 1000 C C . ILE A 1 70 ? -19.38381 -8.40335 8.71773 1.000 14.29259 1762 ILE B C 1
ATOM 1001 O O . ILE A 1 70 ? -19.04660 -7.36249 9.27778 1.000 15.74246 1762 ILE B O 1
ATOM 1030 N N . GLU A 1 71 ? -19.98768 -9.39186 9.38087 1.000 15.82006 1763 GLU B N 1
ATOM 1031 C CA . GLU A 1 71 ? -20.20346 -9.26619 10.82281 1.000 15.88248 1763 GLU B CA 1
ATOM 1032 C C . GLU A 1 71 ? -18.87623 -9.18832 11.58161 1.000 14.60414 1763 GLU B C 1
ATOM 1033 O O . GLU A 1 71 ? -18.72512 -8.38703 12.50898 1.000 15.81279 1763 GLU B O 1
ATOM 1045 N N . SER A 1 72 ? -17.87582 -9.96492 11.15537 1.000 14.79049 1764 SER B N 1
ATOM 1046 C CA . SER A 1 72 ? -16.55736 -9.87974 11.78884 1.000 14.45326 1764 SER B CA 1
ATOM 1047 C C . SER A 1 72 ? -15.90049 -8.53215 11.52591 1.000 13.92022 1764 SER B C 1
ATOM 1048 O O . SE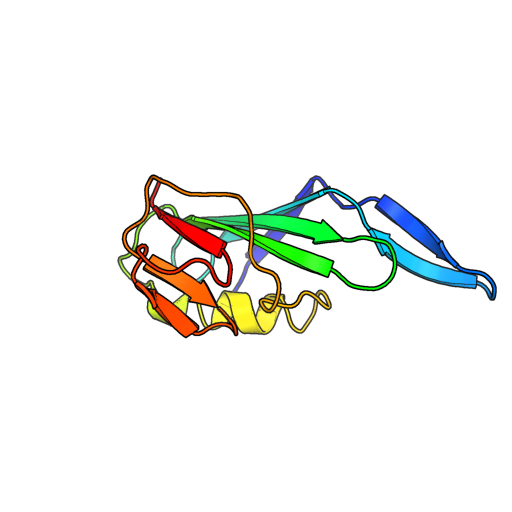R A 1 72 ? -15.22664 -7.96877 12.40563 1.000 14.46369 1764 SER B O 1
ATOM 1056 N N . ILE A 1 73 ? -16.08929 -7.98825 10.32912 1.000 13.42781 1765 ILE B N 1
ATOM 1057 C CA . ILE A 1 73 ? -15.58990 -6.65009 10.03652 1.000 15.09895 1765 ILE B CA 1
ATOM 1058 C C . ILE A 1 73 ? -16.27947 -5.61298 10.91263 1.000 12.66151 1765 ILE B C 1
ATOM 1059 O O . ILE A 1 73 ? -15.63309 -4.70808 11.45571 1.000 13.61938 1765 ILE B O 1
ATOM 1075 N N . ARG A 1 74 ? -17.59640 -5.72989 11.08094 1.000 13.83331 1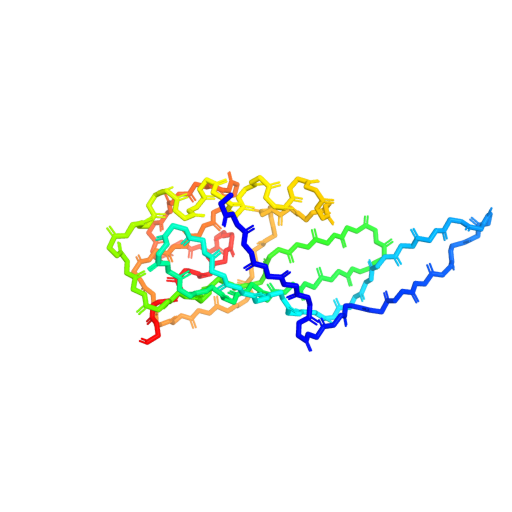766 ARG B N 1
ATOM 1076 C CA . ARG A 1 74 ? -18.29852 -4.77368 11.93016 1.000 13.90900 1766 ARG B CA 1
ATOM 1077 C C . ARG A 1 74 ? -17.73647 -4.79534 13.35207 1.000 13.45215 1766 ARG B C 1
ATOM 1078 O O . ARG A 1 74 ? -17.51412 -3.74540 13.96461 1.000 14.46123 1766 ARG B O 1
ATOM 1099 N N . ARG A 1 75 ? -17.51655 -5.99290 13.89295 1.000 14.01867 1767 ARG B N 1
ATOM 1100 C CA . ARG A 1 75 ? -17.01434 -6.11705 15.26026 1.000 15.91018 1767 ARG B CA 1
ATOM 1101 C C . ARG A 1 75 ? -15.59867 -5.55942 15.37225 1.000 17.14847 1767 ARG B C 1
ATOM 1102 O O . ARG A 1 75 ? -15.28596 -4.81885 16.31165 1.000 17.61604 1767 ARG B O 1
ATOM 1123 N N . LEU A 1 76 ? -14.73994 -5.85175 14.38972 1.000 15.34741 1768 LEU B N 1
ATOM 1124 C CA . LEU A 1 76 ? -13.40281 -5.28195 14.41417 1.000 16.06133 1768 LEU B CA 1
ATOM 1125 C C . LEU A 1 76 ? -13.47007 -3.76770 14.33344 1.000 14.19372 1768 LEU B C 1
ATOM 1126 O O . LEU A 1 76 ? -12.75266 -3.06262 15.05645 1.000 16.54300 1768 LEU B O 1
ATOM 1142 N N . CYS A 1 77 ? -14.32460 -3.23551 13.45760 1.000 14.16930 1769 CYS B N 1
ATOM 1143 C CA . CYS A 1 77 ? -14.41236 -1.78512 13.32841 1.000 15.04760 1769 CYS B CA 1
ATOM 1144 C C . CYS A 1 77 ? -14.89796 -1.12461 14.60927 1.000 16.04348 1769 CYS B C 1
ATOM 1145 O O . CYS A 1 77 ? -14.53164 0.02376 14.87567 1.000 17.61985 1769 CYS B O 1
ATOM 1153 N N . ASP A 1 78 ? -15.72815 -1.81455 15.39107 1.000 18.85109 1770 ASP B N 1
ATOM 1154 C CA A ASP A 1 78 ? -16.08067 -1.30711 16.71258 0.595 21.39914 1770 ASP B CA 1
ATOM 1155 C CA B ASP A 1 78 ? -16.08115 -1.30915 16.71293 0.405 21.59549 1770 ASP B CA 1
ATOM 1156 C C . ASP A 1 78 ? -14.83461 -1.15738 17.57570 1.000 18.91010 1770 ASP B C 1
ATOM 1157 O O . ASP A 1 78 ? -14.61619 -0.11124 18.19930 1.000 23.48274 1770 ASP B O 1
ATOM 1172 N N . ASP A 1 79 ? -13.98119 -2.18584 17.60151 1.000 22.67468 1771 ASP B N 1
ATOM 1173 C CA . ASP A 1 79 ? -12.75527 -2.11720 18.39453 1.000 22.93746 1771 ASP B CA 1
ATOM 1174 C C . ASP A 1 79 ? -11.77624 -1.06532 17.86580 1.000 26.89545 1771 ASP B C 1
ATOM 1175 O O . ASP A 1 79 ? -11.02328 -0.46224 18.64687 1.000 20.81347 1771 ASP B O 1
ATOM 1184 N N . LEU A 1 80 ? -11.74793 -0.83988 16.55714 1.000 18.27006 1772 LEU B N 1
ATOM 1185 C CA . LEU A 1 80 ? -10.80013 0.09330 15.97193 1.000 16.72770 1772 LEU B CA 1
ATOM 1186 C C . LEU A 1 80 ? -11.33831 1.51195 15.88322 1.000 19.05419 1772 LEU B C 1
ATOM 1187 O O . LEU A 1 80 ? -10.59790 2.40583 15.46941 1.000 20.20700 1772 LEU B O 1
ATOM 1203 N N . GLY A 1 81 ? -12.60676 1.72848 16.22513 1.000 17.76340 1773 GLY B N 1
ATOM 1204 C CA . GLY A 1 81 ? -13.23883 3.04050 16.10165 1.000 18.75012 1773 GLY B CA 1
ATOM 1205 C C . GLY A 1 81 ? -13.41200 3.50761 14.66890 1.000 19.44660 1773 GLY B C 1
ATOM 1206 O O . GLY A 1 81 ? -13.25816 4.70372 14.38018 1.000 18.83792 1773 GLY B O 1
ATOM 1210 N N . ILE A 1 82 ? -13.75490 2.59443 13.76394 1.000 15.49169 1774 ILE B N 1
ATOM 1211 C CA . ILE A 1 82 ? -13.86814 2.87944 12.33445 1.000 14.21927 1774 ILE B CA 1
ATOM 1212 C C . ILE A 1 82 ? -15.32157 2.76421 11.90667 1.000 14.45779 1774 ILE B C 1
ATOM 1213 O O . ILE A 1 82 ? -15.97894 1.75777 12.19001 1.000 16.03022 1774 ILE B O 1
ATOM 1229 N N . ASN A 1 83 ? -15.82340 3.78763 11.22014 1.000 14.20441 1775 ASN B N 1
ATOM 1230 C CA . ASN A 1 83 ? -17.20249 3.78749 10.75302 1.000 12.62218 1775 ASN B CA 1
ATOM 1231 C C . ASN A 1 83 ? -17.29159 3.36974 9.28595 1.000 13.35428 1775 ASN B C 1
ATOM 1232 O O . ASN A 1 83 ? -16.29675 3.30585 8.56700 1.000 12.56455 1775 ASN B O 1
ATOM 1243 N N . ASN A 1 84 ? -18.51305 3.09603 8.84711 1.000 13.79137 1776 ASN B N 1
ATOM 1244 C CA . ASN A 1 84 ? -18.84129 2.77349 7.45642 1.000 13.84473 1776 ASN B CA 1
ATOM 1245 C C . ASN A 1 84 ? -19.90411 3.73688 6.93969 1.000 14.64222 1776 ASN B C 1
ATOM 1246 O O . ASN A 1 84 ? -20.81333 3.35006 6.19439 1.000 15.06678 1776 ASN B O 1
ATOM 1257 N N . ARG A 1 85 ? -19.80665 5.00812 7.35733 1.000 15.09910 1777 ARG B N 1
ATOM 1258 C CA A ARG A 1 85 ? -20.74282 6.04865 6.96526 0.713 15.02663 1777 ARG B CA 1
ATOM 1259 C CA B ARG A 1 85 ? -20.74605 6.04371 6.96394 0.287 17.18442 1777 ARG B CA 1
ATOM 1260 C C . ARG A 1 85 ? -20.25004 6.90129 5.80836 1.000 19.47364 1777 ARG B C 1
ATOM 1261 O O . ARG A 1 85 ? -21.02864 7.68411 5.26452 1.000 21.95724 1777 ARG B O 1
ATOM 1301 N N . VAL A 1 86 ? -19.01079 6.79240 5.44186 1.000 16.34428 1778 VAL B N 1
ATOM 1302 C CA . VAL A 1 86 ? -18.40049 7.65575 4.44217 1.000 16.28890 1778 VAL B CA 1
ATOM 1303 C C . VAL A 1 86 ? -18.51841 7.01938 3.06909 1.000 15.47470 1778 VAL B C 1
ATOM 1304 O O . VAL A 1 86 ? -18.30928 5.81194 2.90286 1.000 16.62710 1778 VAL B O 1
ATOM 1317 N N . ALA A 1 87 ? -18.86103 7.83698 2.08057 1.000 16.65686 1779 ALA B N 1
ATOM 1318 C CA . ALA A 1 87 ? -18.97610 7.40455 0.68862 1.000 17.68625 1779 ALA B CA 1
ATOM 1319 C C . ALA A 1 87 ? -17.57866 7.41905 0.09078 1.000 18.55659 1779 ALA B C 1
ATOM 1320 O O . ALA A 1 87 ? -16.99628 8.48780 -0.15224 1.000 22.38958 1779 ALA B O 1
ATOM 1327 N N . SER A 1 88 ? -17.02123 6.23690 -0.10045 1.000 14.86471 1780 SER B N 1
ATOM 1328 C CA . SER A 1 88 ? -15.70809 6.10402 -0.68950 1.000 15.25586 1780 SER B CA 1
ATOM 1329 C C . SER A 1 88 ? -15.77285 6.39750 -2.17267 1.000 16.83494 1780 SER B C 1
ATOM 1330 O O . SER A 1 88 ? -16.71989 6.01279 -2.85169 1.000 16.61657 1780 SER B O 1
ATOM 1338 N N . ALA A 1 89 ? -14.72942 7.06300 -2.67375 1.000 17.10232 1781 ALA B N 1
ATOM 1339 C CA . ALA A 1 89 ? -14.63226 7.31510 -4.10014 1.000 16.21366 1781 ALA B CA 1
ATOM 1340 C C . ALA A 1 89 ? -14.30294 6.06020 -4.90486 1.000 18.13486 1781 ALA B C 1
ATOM 1341 O O . ALA A 1 89 ? -14.45952 6.07265 -6.13910 1.000 20.44642 1781 ALA B O 1
ATOM 1348 N N . TYR A 1 90 ? -13.85709 4.99412 -4.24219 1.000 15.85086 1782 TYR B N 1
ATOM 1349 C CA A TYR A 1 90 ? -13.47143 3.78722 -4.96362 0.501 14.83114 1782 TYR B CA 1
ATOM 1350 C CA B TYR A 1 90 ? -13.47579 3.77011 -4.94415 0.499 14.71863 1782 TYR B CA 1
ATOM 1351 C C . TYR A 1 90 ? -14.69911 3.12250 -5.57684 1.000 16.13909 1782 TYR B C 1
ATOM 1352 O O . TYR A 1 90 ? -15.77069 3.05135 -4.96287 1.000 16.08307 1782 TYR B O 1
ATOM 1385 N N . ARG A 1 91 ? -14.53162 2.64500 -6.81107 1.000 15.58872 1783 ARG B N 1
ATOM 1386 C CA . ARG A 1 91 ? -15.55418 1.94421 -7.56707 1.000 17.17500 1783 ARG B CA 1
ATOM 1387 C C . ARG A 1 91 ? -14.86951 0.87244 -8.40095 1.000 18.86356 1783 ARG B C 1
ATOM 1388 O O . ARG A 1 91 ? -13.66546 0.94089 -8.68442 1.000 18.01262 1783 ARG B O 1
ATOM 1409 N N . GLY A 1 92 ? -15.65028 -0.11213 -8.80387 1.000 16.61766 1784 GLY B N 1
ATOM 1410 C CA . GLY A 1 92 ? -15.19548 -1.14763 -9.71122 1.000 17.51194 1784 GLY B CA 1
ATOM 1411 C C . GLY A 1 92 ? -14.90015 -2.45948 -9.00123 1.000 15.56817 1784 GLY B C 1
ATOM 1412 O O . GLY A 1 92 ? -14.66091 -2.52933 -7.79816 1.000 17.85716 1784 GLY B O 1
ATOM 1416 N N . HIS A 1 93 ? -14.90586 -3.53164 -9.79042 1.000 15.28273 1785 HIS B N 1
ATOM 1417 C CA . HIS A 1 93 ? -14.51224 -4.85657 -9.30678 1.000 17.20244 1785 HIS B CA 1
ATOM 1418 C C . HIS A 1 93 ? -15.36876 -5.33896 -8.15128 1.000 16.20194 1785 HIS B C 1
ATOM 1419 O O . HIS A 1 93 ? -14.91401 -6.08061 -7.27864 1.000 16.17216 1785 HIS B O 1
ATOM 1433 N N . CYS A 1 94 ? -16.64355 -4.95577 -8.13376 1.000 14.18415 1786 CYS B N 1
ATOM 1434 C CA . CYS A 1 94 ? -17.52449 -5.39071 -7.06480 1.000 15.53047 1786 CYS B CA 1
ATOM 1435 C C . CYS A 1 94 ? -18.94085 -5.57903 -7.57979 1.000 13.89744 1786 CYS B C 1
ATOM 1436 O O . CYS A 1 94 ? -19.36624 -4.93195 -8.53406 1.000 15.19217 1786 CYS B O 1
ATOM 1444 N N . MET A 1 95 ? -19.65471 -6.49202 -6.92356 1.000 14.40269 1787 MET B N 1
ATOM 1445 C CA . MET A 1 95 ? -21.09088 -6.63940 -7.11775 1.000 15.08690 1787 MET B CA 1
ATOM 1446 C C . MET A 1 95 ? -21.86896 -5.87370 -6.06751 1.000 13.80763 1787 MET B C 1
ATOM 1447 O O . MET A 1 95 ? -23.01544 -5.48303 -6.32527 1.000 15.32992 1787 MET B O 1
ATOM 1461 N N . VAL A 1 96 ? -21.24058 -5.60671 -4.92010 1.000 13.57734 1788 VAL B N 1
ATOM 1462 C CA . VAL A 1 96 ? -21.89016 -4.92834 -3.81109 1.000 13.72578 1788 VAL B CA 1
ATOM 1463 C C . VAL A 1 96 ? -20.92879 -3.94517 -3.15857 1.000 12.86531 1788 VAL B C 1
ATOM 1464 O O . VAL A 1 96 ? -19.69920 -4.04632 -3.27613 1.000 12.60717 1788 VAL B O 1
ATOM 1477 N N . ARG A 1 97 ? -21.53166 -2.99506 -2.45364 1.000 13.00088 1789 ARG B N 1
ATOM 1478 C CA . ARG A 1 97 ? -20.85513 -2.10301 -1.53202 1.000 12.66010 1789 ARG B CA 1
ATOM 1479 C C . ARG A 1 97 ? -21.35375 -2.40000 -0.12592 1.000 12.53788 1789 ARG B C 1
ATOM 1480 O O . ARG A 1 97 ? -22.39472 -3.05507 0.05667 1.000 12.96859 1789 ARG B O 1
ATOM 1501 N N . LEU A 1 98 ? -20.61501 -1.90824 0.85953 1.000 12.25004 1790 LEU B N 1
ATOM 1502 C CA . LEU A 1 98 ? -21.02452 -1.96699 2.26251 1.000 13.40420 1790 LEU B CA 1
ATOM 1503 C C . LEU A 1 98 ? -21.24606 -0.54769 2.75648 1.000 12.43683 1790 LEU B C 1
ATOM 1504 O O . LEU A 1 98 ? -20.37090 0.29854 2.59326 1.000 12.56047 1790 LEU B O 1
ATOM 1520 N N . SER A 1 99 ? -22.39842 -0.29533 3.36431 1.000 12.90797 1791 SER B N 1
ATOM 1521 C CA . SER A 1 99 ? -22.75969 1.02025 3.85310 1.000 13.60558 1791 SER B CA 1
ATOM 1522 C C . SER A 1 99 ? -23.48156 0.82454 5.17531 1.000 14.54218 1791 SER B C 1
ATOM 1523 O O . SER A 1 99 ? -24.46487 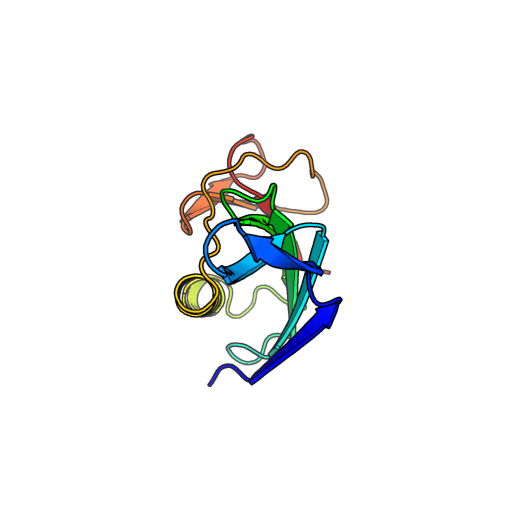0.09336 5.22979 1.000 14.75341 1791 SER B O 1
ATOM 1531 N N . GLY A 1 100 ? -22.98821 1.44537 6.24180 1.000 15.12460 1792 GLY B N 1
ATOM 1532 C CA . GLY A 1 100 ? -23.52926 1.14727 7.56519 1.000 16.65627 1792 GLY B CA 1
ATOM 1533 C C . GLY A 1 100 ? -23.42657 -0.31553 7.92777 1.000 14.91050 1792 GLY B C 1
ATOM 1534 O O . GLY A 1 100 ? -24.27001 -0.84074 8.66860 1.000 16.83184 1792 GLY B O 1
ATOM 1538 N N . PHE A 1 101 ? -22.41544 -0.99879 7.40402 1.000 14.06106 1793 PHE B N 1
ATOM 1539 C CA . PHE A 1 101 ? -22.16735 -2.42618 7.60392 1.000 12.97727 1793 PHE B CA 1
ATOM 1540 C C . PHE A 1 101 ? -23.26442 -3.30619 7.01815 1.000 13.94030 1793 PHE B C 1
ATOM 1541 O O . PHE A 1 101 ? -23.44034 -4.46241 7.43536 1.000 16.86317 1793 PHE B O 1
ATOM 1558 N N . LYS A 1 102 ? -24.00225 -2.78492 6.03818 1.000 13.60530 1794 LYS B N 1
ATOM 1559 C CA . LYS A 1 102 ? -25.03137 -3.52699 5.32962 1.000 14.44142 1794 LYS B CA 1
ATOM 1560 C C . LYS A 1 102 ? -24.73668 -3.54844 3.83924 1.000 14.21261 1794 LYS B C 1
ATOM 1561 O O . LYS A 1 102 ? -24.16685 -2.59269 3.28801 1.000 14.51009 1794 LYS B O 1
ATOM 1580 N N . ILE A 1 103 ? -25.12366 -4.63480 3.19032 1.000 15.59684 1795 ILE B N 1
ATOM 1581 C CA . ILE A 1 103 ? -24.80956 -4.85687 1.78211 1.000 13.71591 1795 ILE B CA 1
ATOM 1582 C C . ILE A 1 103 ? -25.77608 -4.07711 0.90604 1.000 14.77911 1795 ILE B C 1
ATOM 1583 O O . ILE A 1 103 ? -26.99891 -4.14631 1.09282 1.000 17.03146 1795 ILE B O 1
ATOM 1599 N N . LYS A 1 104 ? -25.23235 -3.36536 -0.07161 1.000 15.67506 1796 LYS B N 1
ATOM 1600 C CA . LYS A 1 104 ? -25.97054 -2.59942 -1.06768 1.000 15.90086 1796 LYS B CA 1
ATOM 1601 C C . LYS A 1 104 ? -25.47631 -2.97257 -2.45074 1.000 16.16657 1796 LYS B C 1
ATOM 1602 O O . LYS A 1 104 ? -24.32696 -3.39771 -2.61434 1.000 14.13229 1796 LYS B O 1
ATOM 1621 N N . PRO A 1 105 ? -26.28860 -2.80483 -3.49289 1.000 15.34576 1797 PRO B N 1
ATOM 1622 C CA . PRO A 1 105 ? -25.78480 -3.09239 -4.83749 1.000 16.41947 1797 PRO B CA 1
ATOM 1623 C C . PRO A 1 105 ? -24.67604 -2.11389 -5.21411 1.000 15.08559 1797 PRO B C 1
ATOM 1624 O O . PRO A 1 105 ? -24.63618 -0.96372 -4.75861 1.000 16.33033 1797 PRO B O 1
ATOM 1635 N N . ALA A 1 106 ? -23.77530 -2.58675 -6.08186 1.000 15.47900 1798 ALA B N 1
ATOM 1636 C CA . ALA A 1 106 ? -22.64896 -1.77800 -6.54002 1.000 16.07533 1798 ALA B CA 1
ATOM 1637 C C . ALA A 1 106 ? -23.07758 -0.49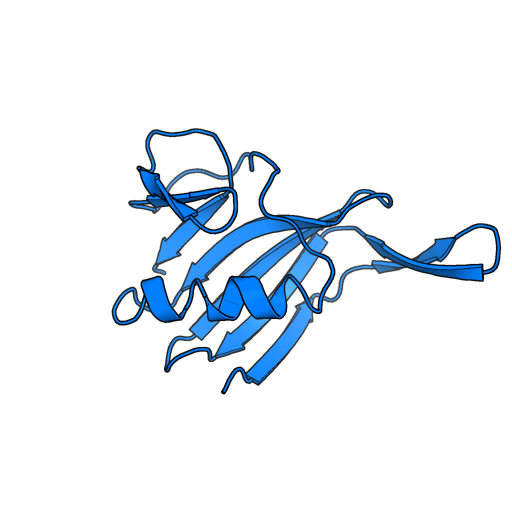290 -7.23686 1.000 18.12226 1798 ALA B C 1
ATOM 1638 O O . ALA A 1 106 ? -22.28709 0.45453 -7.30857 1.000 17.50466 1798 ALA B O 1
ATOM 1645 N N . SER A 1 107 ? -24.30001 -0.43401 -7.75448 1.000 17.53626 1799 SER B N 1
ATOM 1646 C CA . SER A 1 107 ? -24.78344 0.76338 -8.43167 1.000 19.06668 1799 SER B CA 1
ATOM 1647 C C . SER A 1 107 ? -24.84718 1.96441 -7.50644 1.000 20.55076 1799 SER B C 1
ATOM 1648 O O . SER A 1 107 ? -24.90477 3.10180 -7.98866 1.000 23.74533 1799 SER B O 1
ATOM 1656 N N . ARG A 1 108 ? -24.88695 1.73974 -6.19937 1.000 18.90546 1800 ARG B N 1
ATOM 1657 C CA A ARG A 1 108 ? -25.02400 2.82017 -5.24102 0.634 20.79776 1800 ARG B CA 1
ATOM 1658 C CA B ARG A 1 108 ? -25.02895 2.82348 -5.24502 0.366 20.70134 1800 ARG B CA 1
ATOM 1659 C C . ARG A 1 108 ? -23.70003 3.55496 -5.08582 1.000 19.10202 1800 ARG B C 1
ATOM 1660 O O . ARG A 1 108 ? -22.64227 3.09209 -5.52972 1.000 20.01624 1800 ARG B O 1
ATOM 1699 N N . THR A 1 109 ? -23.75443 4.71053 -4.42956 1.000 18.26072 1801 THR B N 1
ATOM 1700 C CA . THR A 1 109 ? -22.55955 5.48945 -4.16285 1.000 17.37386 1801 THR B CA 1
ATOM 1701 C C . THR A 1 109 ? -22.14817 5.49375 -2.69698 1.000 17.03630 1801 THR B C 1
ATOM 1702 O O . THR A 1 109 ? -20.99611 5.80647 -2.39737 1.000 17.24844 1801 THR B O 1
ATOM 1713 N N . ASP A 1 110 ? -23.03961 5.11266 -1.78558 1.000 16.65674 1802 ASP B N 1
ATOM 1714 C CA A ASP A 1 110 ? -22.67566 5.19350 -0.38324 0.497 15.31158 1802 ASP B CA 1
ATOM 1715 C CA B ASP A 1 110 ? -22.74621 5.13722 -0.36284 0.503 15.17531 1802 ASP B CA 1
ATOM 1716 C C . ASP A 1 110 ? -21.73952 4.04427 -0.00174 1.000 14.49034 1802 ASP B C 1
ATOM 1717 O O . ASP A 1 110 ? -21.60037 3.04076 -0.70371 1.000 14.94052 1802 ASP B O 1
ATOM 1734 N N . GLY A 1 111 ? -21.07131 4.22620 1.12040 1.000 13.55224 1803 GLY B N 1
ATOM 1735 C CA . GLY A 1 111 ? -20.18551 3.22117 1.65425 1.000 13.61035 1803 GLY B CA 1
ATOM 1736 C C . GLY A 1 111 ? -19.00066 2.93880 0.74706 1.000 13.31664 1803 GLY B C 1
ATOM 1737 O O . GLY A 1 111 ? -18.50908 3.81724 0.01383 1.000 14.40492 1803 GLY B O 1
ATOM 1741 N N . CYS A 1 112 ? -18.50977 1.70706 0.81562 1.000 12.20524 1804 CYS B N 1
ATOM 1742 C CA . CYS A 1 112 ? -17.29314 1.33401 0.10717 1.000 12.69290 1804 CYS B CA 1
ATOM 1743 C C . CYS A 1 112 ? -17.48762 0.04796 -0.66361 1.000 12.00631 1804 CYS B C 1
ATOM 1744 O O . CYS A 1 112 ? -18.33147 -0.77482 -0.31050 1.000 11.97662 1804 CYS B O 1
ATOM 1752 N N . PRO A 1 113 ? -16.67808 -0.19355 -1.68164 1.000 12.21954 1805 PRO B N 1
ATOM 1753 C CA . PRO A 1 113 ? -16.76986 -1.47795 -2.38557 1.000 12.46832 1805 PRO B CA 1
ATOM 1754 C C . PRO A 1 113 ? -16.41020 -2.64760 -1.48651 1.000 12.41891 1805 PRO B C 1
ATOM 1755 O O . PRO A 1 113 ? -15.54303 -2.54166 -0.61496 1.000 13.83234 1805 PRO B O 1
ATOM 1766 N N . VAL A 1 114 ? -17.04356 -3.78883 -1.76493 1.000 12.69480 1806 VAL B N 1
ATOM 1767 C CA . VAL A 1 114 ? -16.61473 -5.09340 -1.26833 1.000 12.96083 1806 VAL B CA 1
ATOM 1768 C C . VAL A 1 114 ? -16.06510 -5.84213 -2.47400 1.000 14.96128 1806 VAL B C 1
ATOM 1769 O O . VAL A 1 114 ? -16.81977 -6.37948 -3.29166 1.000 14.34527 1806 VAL B O 1
ATOM 1782 N N . ARG A 1 115 ? -14.75214 -5.88184 -2.60680 1.000 15.95779 1807 ARG B N 1
ATOM 1783 C CA . ARG A 1 115 ? -14.08623 -6.42000 -3.78689 1.000 14.46747 1807 ARG B CA 1
ATOM 1784 C C . ARG A 1 115 ? -13.58450 -7.82335 -3.47103 1.000 16.84394 1807 ARG B C 1
ATOM 1785 O O . ARG A 1 115 ? -12.81906 -8.01336 -2.52172 1.000 18.69914 1807 ARG B O 1
ATOM 1806 N N . ILE A 1 116 ? -13.99134 -8.81096 -4.26571 1.000 18.28636 1808 ILE B N 1
ATOM 1807 C CA . ILE A 1 116 ? -13.42034 -10.15004 -4.18597 1.000 21.54822 1808 ILE B CA 1
ATOM 1808 C C . ILE A 1 116 ? -12.27072 -10.17479 -5.1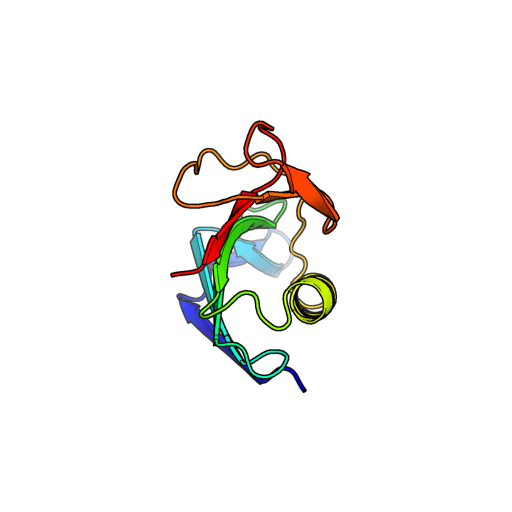8085 1.000 20.08255 1808 ILE B C 1
ATOM 1809 O O . ILE A 1 116 ? -12.47525 -9.91263 -6.37256 1.000 21.11653 1808 ILE B O 1
ATOM 1825 N N . MET A 1 117 ? -11.08452 -10.50690 -4.70550 1.000 22.11097 1809 MET B N 1
ATOM 1826 C CA . MET A 1 117 ? -9.86724 -10.33777 -5.48688 1.000 22.94788 1809 MET B CA 1
ATOM 1827 C C . MET A 1 117 ? -9.67399 -11.42870 -6.54706 1.000 41.44269 1809 MET B C 1
ATOM 1828 O O . MET A 1 117 ? -9.81043 -12.61607 -6.27445 1.000 50.89076 1809 MET B O 1
#

Sequence (112 aa):
GTLGGFSKPQKTFVRPGGGVGYKGKGVWTGVMEDDTHVQILIDGDGTSNWLEEIRLSSDARRLYDVIIESIRRLCDDDLGINNRRVASAYYRGHCMVRLSGFKIKPASRRTDDGCPVRIM

Foldseek 3Di:
DWDWAWPFFFDWDADVVGDIDGFAWTWIWTDFPNKTKIWIWGHDVPAIETQEIEIQDCPPVLRVLVVVVVVCVVNRYAQFAFHPDADQAQWFAHRSDTHGSVDRGGYGHHHD

Nearest PDB structures (foldseek):
  6xya-assembly1_B  TM=1.009E+00  e=2.142E-22  SFTS virus AH12
  8asd-assembly1_A  TM=9.725E-01  e=6.720E-18  SFTS virus AH12
  8r6y-assembly1_A  TM=9.573E-01  e=2.287E-17  SFTS virus AH12
  8r6w-assembly1_A  TM=9.406E-01  e=2.648E-16  SFTS virus AH12
  7alp-assembly1_U  TM=9.530E-01  e=1.190E-15  Phlebovirus WCH/97/HN/China/2011

Solvent-accessible surface area: 6408 Å² total; per-residue (Å²): 121,60,139,44,29,82,77,103,88,18,145,91,36,108,94,142,93,47,36,92,7,114,79,21,104,2,31,10,32,11,72,1,83,109,3,85,0,60,2,30,1,24,8,90,11,118,36,19,38,0,20,10,2,64,2,58,43,89,75,105,27,150,82,0,13,80,15,0,97,151,22,1,111,124,51,55,11,22,1,188,49,66,9,96,91,136,38,142,28,163,31,1,0,18,47,38,128,38,55,66,25,90,120,99,55,0,0,0,3,60,69,128

Secondary structure (DSSP, 8-state):
--EEEEEEPPEEEE-TTS-EEEES-EEEEEEETTEEEEEEEEE-SS-EEEEEEEES-STTHHHHHHHHHHHHHHHTEES-S--S--SSEEEEEETTEEEETT--SSEEEEE-

B-factor: mean 22.62, std 9.95, range [11.22, 73.29]